Protein AF-A0A170VMV8-F1 (afdb_monomer)

Sequence (155 aa):
MATFFGEVILPTSRVFFDDYDDSDNEEEYQVERTLELKLLDEKSLKHEFDLLIIVEGIVCRGFVDLYLINANTSRLAEFRLLVDDKRDNLVEITPHKEEASVLYKLNDKTLLLRTSPAIDIFISNQLTLKVMPWIERCKNIMTFNSKSVCDYRSE

Mean predicted aligned error: 13.34 Å

Foldseek 3Di:
DDDDDDDPPDPPDPDPDPPPDDDPDPPVPPQPWAKDKDFPDPCLLVAFAAEEEEEEDDVRLVCCVVPQDDPPKDWGMWIDIDGPPPDPDDDPPPPPRFDIFTWIDSDRHYIYTYHTPVDDPVCVVVVCVVCVSRVVRYNYYHYHYDDDPVPDDDD

Radius of gyration: 21.95 Å; Cα contacts (8 Å, |Δi|>4): 194; chains: 1; bounding box: 52×58×62 Å

Solvent-accessible surface area (backbone atoms only — not comparable to full-atom values): 9890 Å² total; per-residue (Å²): 142,78,87,77,77,84,77,81,79,69,90,81,60,86,76,89,84,84,85,83,80,90,73,84,81,76,76,74,74,73,72,79,71,43,77,43,81,45,74,69,37,87,68,64,79,78,57,67,31,57,32,34,37,39,32,36,41,70,63,42,44,53,50,39,60,71,72,63,54,51,96,81,42,44,69,34,33,39,40,36,78,46,74,84,83,80,70,81,87,74,76,91,68,78,72,79,78,76,64,56,21,37,32,31,34,63,52,90,41,33,39,36,35,42,58,27,90,81,61,45,82,84,46,43,58,60,53,48,64,72,46,38,74,56,55,80,32,30,76,37,78,45,76,42,76,42,77,65,73,83,76,55,82,80,132

Structure (mmCIF, N/CA/C/O backbone):
data_AF-A0A170VMV8-F1
#
_entry.id   AF-A0A170VMV8-F1
#
loop_
_atom_site.group_PDB
_atom_site.id
_atom_site.type_symbol
_atom_site.label_atom_id
_atom_site.label_alt_id
_atom_site.label_comp_id
_atom_site.label_asym_id
_atom_site.label_entity_id
_atom_site.label_seq_id
_atom_site.pdbx_PDB_ins_code
_atom_site.Cartn_x
_atom_site.Cartn_y
_atom_site.Cartn_z
_atom_site.occupancy
_atom_site.B_iso_or_equiv
_atom_site.auth_seq_id
_atom_site.auth_comp_id
_atom_site.auth_asym_id
_atom_site.auth_atom_id
_atom_site.pdbx_PDB_model_num
ATOM 1 N N . MET A 1 1 ? 10.896 -41.857 -47.965 1.00 46.72 1 MET A N 1
ATOM 2 C CA . MET A 1 1 ? 10.001 -41.450 -46.864 1.00 46.72 1 MET A CA 1
ATOM 3 C C . MET A 1 1 ? 10.794 -41.531 -45.578 1.00 46.72 1 MET A C 1
ATOM 5 O O . MET A 1 1 ? 11.092 -42.627 -45.131 1.00 46.72 1 MET A O 1
ATOM 9 N N . ALA A 1 2 ? 11.200 -40.375 -45.062 1.00 40.41 2 ALA A N 1
ATOM 10 C CA . ALA A 1 2 ? 11.821 -40.220 -43.757 1.00 40.41 2 ALA A CA 1
ATOM 11 C C . ALA A 1 2 ? 11.048 -39.097 -43.059 1.00 40.41 2 ALA A C 1
ATOM 13 O O . ALA A 1 2 ? 11.001 -37.969 -43.543 1.00 40.41 2 ALA A O 1
ATOM 14 N N . THR A 1 3 ? 10.341 -39.463 -42.000 1.00 46.16 3 THR A N 1
ATOM 15 C CA . THR A 1 3 ? 9.628 -38.580 -41.079 1.00 46.16 3 THR A CA 1
ATOM 16 C C . THR A 1 3 ? 10.642 -37.737 -40.315 1.00 46.16 3 THR A C 1
ATOM 18 O O . THR A 1 3 ? 11.309 -38.250 -39.419 1.00 46.16 3 THR A O 1
ATOM 21 N N . PHE A 1 4 ? 10.764 -36.457 -40.665 1.00 45.69 4 PHE A N 1
ATOM 22 C CA . PHE A 1 4 ? 11.433 -35.485 -39.807 1.00 45.69 4 PHE A CA 1
ATOM 23 C C . PHE A 1 4 ? 10.482 -35.134 -38.664 1.00 45.69 4 PHE A C 1
ATOM 25 O O . PHE A 1 4 ? 9.448 -34.497 -38.863 1.00 45.69 4 PHE A O 1
ATOM 32 N N . PHE A 1 5 ? 10.819 -35.627 -37.474 1.00 53.56 5 PHE A N 1
ATOM 33 C CA . PHE A 1 5 ? 10.300 -35.113 -36.216 1.00 53.56 5 PHE A CA 1
ATOM 34 C C . PHE A 1 5 ? 10.599 -33.612 -36.160 1.00 53.56 5 PHE A C 1
ATOM 36 O O . PHE A 1 5 ? 11.739 -33.200 -36.358 1.00 53.56 5 PHE A O 1
ATOM 43 N N . GLY A 1 6 ? 9.563 -32.803 -35.940 1.00 51.38 6 GLY A N 1
ATOM 44 C CA . GLY A 1 6 ? 9.711 -31.372 -35.723 1.00 51.38 6 GLY A CA 1
ATOM 45 C C . GLY A 1 6 ? 10.436 -31.120 -34.407 1.00 51.38 6 GLY A C 1
ATOM 46 O O . GLY A 1 6 ? 9.840 -31.244 -33.339 1.00 51.38 6 GLY A O 1
ATOM 47 N N . GLU A 1 7 ? 11.711 -30.756 -34.487 1.00 49.78 7 GLU A N 1
ATOM 48 C CA . GLU A 1 7 ? 12.365 -30.024 -33.412 1.00 49.78 7 GLU A CA 1
ATOM 49 C C . GLU A 1 7 ? 11.742 -28.629 -33.347 1.00 49.78 7 GLU A C 1
ATOM 51 O O . GLU A 1 7 ? 11.786 -27.850 -34.301 1.00 49.78 7 GLU A O 1
ATOM 56 N N . VAL A 1 8 ? 11.129 -28.314 -32.209 1.00 53.84 8 VAL A N 1
ATOM 57 C CA . VAL A 1 8 ? 10.821 -26.933 -31.853 1.00 53.84 8 VAL A CA 1
ATOM 58 C C . VAL A 1 8 ? 12.145 -26.302 -31.444 1.00 53.84 8 VAL A C 1
ATOM 60 O O . VAL A 1 8 ? 12.631 -26.527 -30.337 1.00 53.84 8 VAL A O 1
ATOM 63 N N . ILE A 1 9 ? 12.743 -25.533 -32.350 1.00 50.25 9 ILE A N 1
ATOM 64 C CA . ILE A 1 9 ? 13.865 -24.656 -32.022 1.00 50.25 9 ILE A CA 1
ATOM 65 C C . ILE A 1 9 ? 13.297 -23.549 -31.128 1.00 50.25 9 ILE A C 1
ATOM 67 O O . ILE A 1 9 ? 12.687 -22.591 -31.601 1.00 50.25 9 ILE A O 1
ATOM 71 N N . LEU A 1 10 ? 13.446 -23.711 -29.813 1.00 50.78 10 LEU A N 1
ATOM 72 C CA . LEU A 1 10 ? 13.355 -22.598 -28.871 1.00 50.78 10 LEU A CA 1
ATOM 73 C C . LEU A 1 10 ? 14.388 -21.547 -29.308 1.00 50.78 10 LEU A C 1
ATOM 75 O O . LEU A 1 10 ? 15.496 -21.938 -29.683 1.00 50.78 10 LEU A O 1
ATOM 79 N N . PRO A 1 11 ? 14.088 -20.237 -29.269 1.00 45.91 11 PRO A N 1
ATOM 80 C CA . PRO A 1 11 ? 15.080 -19.220 -29.576 1.00 45.91 11 PRO A CA 1
ATOM 81 C C . PRO A 1 11 ? 16.123 -19.181 -28.450 1.00 45.91 11 PRO A C 1
ATOM 83 O O . PRO A 1 11 ? 16.061 -18.369 -27.534 1.00 45.91 11 PRO A O 1
ATOM 86 N N . THR A 1 12 ? 17.098 -20.083 -28.506 1.00 51.97 12 THR A N 1
ATOM 87 C CA . THR A 1 12 ? 18.380 -19.936 -27.827 1.00 51.97 12 THR A CA 1
ATOM 88 C C . THR A 1 12 ? 19.326 -19.235 -28.791 1.00 51.97 12 THR A C 1
ATOM 90 O O . THR A 1 12 ? 20.178 -19.870 -29.407 1.00 51.97 12 THR A O 1
ATOM 93 N N . SER A 1 13 ? 19.175 -17.919 -28.936 1.00 45.16 13 SER A N 1
ATOM 94 C CA . SER A 1 13 ? 20.265 -17.068 -29.413 1.00 45.16 13 SER A CA 1
ATOM 95 C C . SER A 1 13 ? 20.611 -16.057 -28.323 1.00 45.16 13 SER A C 1
ATOM 97 O O . SER A 1 13 ? 20.090 -14.948 -28.264 1.00 45.16 13 SER A O 1
ATOM 99 N N . ARG A 1 14 ? 21.523 -16.470 -27.436 1.00 54.19 14 ARG A N 1
ATOM 100 C CA . ARG A 1 14 ? 22.624 -15.572 -27.070 1.00 54.19 14 ARG A CA 1
ATOM 101 C C . ARG A 1 14 ? 23.339 -15.238 -28.386 1.00 54.19 14 ARG A C 1
ATOM 103 O O . ARG A 1 14 ? 23.477 -16.160 -29.187 1.00 54.19 14 ARG A O 1
ATOM 110 N N . VAL A 1 15 ? 23.775 -13.992 -28.571 1.00 51.34 15 VAL A N 1
ATOM 111 C CA . VAL A 1 15 ? 24.257 -13.340 -29.814 1.00 51.34 15 VAL A CA 1
ATOM 112 C C . VAL A 1 15 ? 23.176 -12.426 -30.416 1.00 51.34 15 VAL A C 1
ATOM 114 O O . VAL A 1 15 ? 22.072 -12.890 -30.671 1.00 51.34 15 VAL A O 1
ATOM 117 N N . PHE A 1 16 ? 23.533 -11.149 -30.627 1.00 47.41 16 PHE A N 1
ATOM 118 C CA . PHE A 1 16 ? 22.717 -9.923 -30.797 1.00 47.41 16 PHE A CA 1
ATOM 119 C C . PHE A 1 16 ? 22.289 -9.324 -29.437 1.00 47.41 16 PHE A C 1
ATOM 121 O O . PHE A 1 16 ? 21.143 -9.471 -29.031 1.00 47.41 16 PHE A O 1
ATOM 128 N N . PHE A 1 17 ? 23.162 -8.750 -28.602 1.00 49.78 17 PHE A N 1
ATOM 129 C CA . PHE A 1 17 ? 24.147 -7.692 -28.857 1.00 49.78 17 PHE A CA 1
ATOM 130 C C . PHE A 1 17 ? 25.371 -7.891 -27.941 1.00 49.78 17 PHE A C 1
ATOM 132 O O . PHE A 1 17 ? 25.241 -7.732 -26.734 1.00 49.78 17 PHE A O 1
ATOM 139 N N . ASP A 1 18 ? 26.524 -8.244 -28.511 1.00 44.56 18 ASP A N 1
ATOM 140 C CA . ASP A 1 18 ? 27.822 -8.357 -27.810 1.00 44.56 18 ASP A CA 1
ATOM 141 C C . ASP A 1 18 ? 28.904 -7.533 -28.554 1.00 44.56 18 ASP A C 1
ATOM 143 O O . ASP A 1 18 ? 30.082 -7.855 -28.506 1.00 44.56 18 ASP A O 1
ATOM 147 N N . ASP A 1 19 ? 28.496 -6.461 -29.252 1.00 45.50 19 ASP A N 1
ATOM 148 C CA . ASP A 1 19 ? 29.392 -5.547 -29.990 1.00 45.50 19 ASP A CA 1
ATOM 149 C C . ASP A 1 19 ? 29.245 -4.086 -29.508 1.00 45.50 19 ASP A C 1
ATOM 151 O O . ASP A 1 19 ? 29.153 -3.158 -30.308 1.00 45.50 19 ASP A O 1
ATOM 155 N N . TYR A 1 20 ? 29.201 -3.872 -28.191 1.00 42.22 20 TYR A N 1
ATOM 156 C CA . TYR A 1 20 ? 29.472 -2.559 -27.588 1.00 42.22 20 TYR A CA 1
ATOM 157 C C . TYR A 1 20 ? 30.367 -2.742 -26.360 1.00 42.22 20 TYR A C 1
ATOM 159 O O . TYR A 1 20 ? 29.964 -2.489 -25.230 1.00 42.22 20 TYR A O 1
ATOM 167 N N . ASP A 1 21 ? 31.580 -3.229 -26.609 1.00 53.06 21 ASP A N 1
ATOM 168 C CA . ASP A 1 21 ? 32.731 -2.925 -25.762 1.00 53.06 21 ASP A CA 1
ATOM 169 C C . ASP A 1 21 ? 33.561 -1.874 -26.521 1.00 53.06 21 ASP A C 1
ATOM 171 O O . ASP A 1 21 ? 33.725 -1.980 -27.739 1.00 53.06 21 ASP A O 1
ATOM 175 N N . ASP A 1 22 ? 34.026 -0.854 -25.801 1.00 46.53 22 ASP A N 1
ATOM 176 C CA . ASP A 1 22 ? 34.785 0.326 -26.253 1.00 46.53 22 ASP A CA 1
ATOM 177 C C . ASP A 1 22 ? 34.005 1.499 -26.891 1.00 46.53 22 ASP A C 1
ATOM 179 O O . ASP A 1 22 ? 34.249 1.928 -28.022 1.00 46.53 22 ASP A O 1
ATOM 183 N N . SER A 1 23 ? 33.167 2.156 -26.083 1.00 39.56 23 SER A N 1
ATOM 184 C CA . SER A 1 23 ? 33.135 3.626 -26.097 1.00 39.56 23 SER A CA 1
ATOM 185 C C . SER A 1 23 ? 33.046 4.182 -24.678 1.00 39.56 23 SER A C 1
ATOM 187 O O . SER A 1 23 ? 32.062 3.981 -23.971 1.00 39.56 23 SER A O 1
ATOM 189 N N . ASP A 1 24 ? 34.120 4.864 -24.291 1.00 38.84 24 ASP A N 1
ATOM 190 C CA . ASP A 1 24 ? 34.333 5.587 -23.044 1.00 38.84 24 ASP A CA 1
ATOM 191 C C . ASP A 1 24 ? 33.112 6.383 -22.546 1.00 38.84 24 ASP A C 1
ATOM 193 O O . ASP A 1 24 ? 32.510 7.157 -23.288 1.00 38.84 24 ASP A O 1
ATOM 197 N N . ASN A 1 25 ? 32.859 6.287 -21.236 1.00 44.28 25 ASN A N 1
ATOM 198 C CA . ASN A 1 25 ? 32.040 7.210 -20.443 1.00 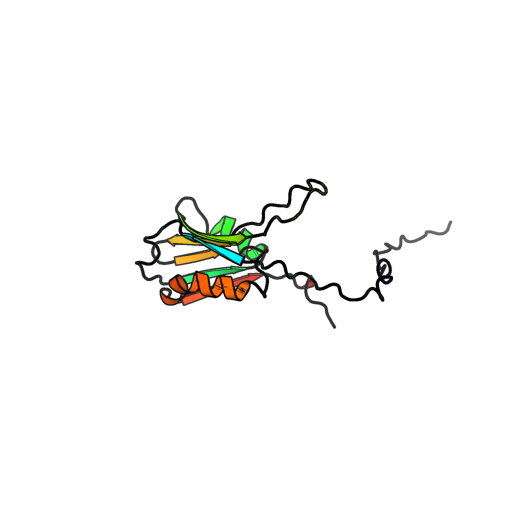44.28 25 ASN A CA 1
ATOM 199 C C . ASN A 1 25 ? 30.612 7.459 -20.951 1.00 44.28 25 ASN A C 1
ATOM 201 O O . ASN A 1 25 ? 30.225 8.600 -21.209 1.00 44.28 25 ASN A O 1
ATOM 205 N N . GLU A 1 26 ? 29.766 6.432 -20.941 1.00 40.00 26 GLU A N 1
ATOM 206 C CA . GLU A 1 26 ? 28.363 6.696 -20.628 1.00 40.00 26 GLU A CA 1
ATOM 207 C C . GLU A 1 26 ? 28.265 6.907 -19.114 1.00 40.00 26 GLU A C 1
ATOM 209 O O . GLU A 1 26 ? 28.095 5.974 -18.330 1.00 40.00 26 GLU A O 1
ATOM 214 N N . GLU A 1 27 ? 28.418 8.166 -18.688 1.00 42.31 27 GLU A N 1
ATOM 215 C CA . GLU A 1 27 ? 27.714 8.641 -17.502 1.00 42.31 27 GLU A CA 1
ATOM 216 C C . GLU A 1 27 ? 26.243 8.296 -17.734 1.00 42.31 27 GLU A C 1
ATOM 218 O O . GLU A 1 27 ? 25.517 9.013 -18.424 1.00 42.31 27 GLU A O 1
ATOM 223 N N . GLU A 1 28 ? 25.829 7.132 -17.239 1.00 41.78 28 GLU A N 1
ATOM 224 C CA . GLU A 1 28 ? 24.440 6.728 -17.178 1.00 41.78 28 GLU A CA 1
ATOM 225 C C . GLU A 1 28 ? 23.772 7.814 -16.333 1.00 41.78 28 GLU A C 1
ATOM 227 O O . GLU A 1 28 ? 23.873 7.818 -15.104 1.00 41.78 28 GLU A O 1
ATOM 232 N N . TYR A 1 29 ? 23.212 8.829 -16.998 1.00 40.28 29 TYR A N 1
ATOM 233 C CA . TYR A 1 29 ? 22.456 9.887 -16.357 1.00 40.28 29 TYR A CA 1
ATOM 234 C C . TYR A 1 29 ? 21.329 9.175 -15.619 1.00 40.28 29 TYR A C 1
ATOM 236 O O . TYR A 1 29 ? 20.302 8.841 -16.214 1.00 40.28 29 TYR A O 1
ATOM 244 N N . GLN A 1 30 ? 21.536 8.885 -14.332 1.00 50.59 30 GLN A N 1
ATOM 245 C CA . GLN A 1 30 ? 20.489 8.414 -13.451 1.00 50.59 30 GLN A CA 1
ATOM 246 C C . GLN A 1 30 ? 19.466 9.535 -13.433 1.00 50.59 30 GLN A C 1
ATOM 248 O O . GLN A 1 30 ? 19.617 10.523 -12.718 1.00 50.59 30 GLN A O 1
ATOM 253 N N . VAL A 1 31 ? 18.459 9.420 -14.300 1.00 57.38 31 VAL A N 1
ATOM 254 C CA . VAL A 1 31 ? 17.301 10.301 -14.295 1.00 57.38 31 VAL A CA 1
ATOM 255 C C . VAL A 1 31 ? 16.789 10.246 -12.867 1.00 57.38 31 VAL A C 1
ATOM 257 O O . VAL A 1 31 ? 16.416 9.173 -12.392 1.00 57.38 31 VAL A O 1
ATOM 260 N N . GLU A 1 32 ? 16.870 11.370 -12.159 1.00 64.69 32 GLU A N 1
ATOM 261 C CA . GLU A 1 32 ? 16.574 11.440 -10.735 1.00 64.69 32 GLU A CA 1
ATOM 262 C C . GLU A 1 32 ? 15.072 11.195 -10.539 1.00 64.69 32 GLU A C 1
ATOM 264 O O . GLU A 1 32 ? 14.241 12.103 -10.589 1.00 64.69 32 GLU A O 1
ATOM 269 N N . ARG A 1 33 ? 14.696 9.920 -10.392 1.00 76.38 33 ARG A N 1
ATOM 270 C CA . ARG A 1 33 ? 13.305 9.508 -10.208 1.00 76.38 33 ARG A CA 1
ATOM 271 C C . ARG A 1 33 ? 12.874 9.920 -8.811 1.00 76.38 33 ARG A C 1
ATOM 273 O O . ARG A 1 33 ? 13.251 9.307 -7.809 1.00 76.38 33 ARG A O 1
ATOM 280 N N . THR A 1 34 ? 12.071 10.973 -8.755 1.00 84.94 34 THR A N 1
ATOM 281 C CA . THR A 1 34 ? 11.541 11.496 -7.499 1.00 84.94 34 THR A CA 1
ATOM 282 C C . THR A 1 34 ? 10.106 11.036 -7.323 1.00 84.94 34 THR A C 1
ATOM 284 O O . THR A 1 34 ? 9.263 11.214 -8.202 1.00 84.94 34 THR A O 1
ATOM 287 N N . LEU A 1 35 ? 9.804 10.455 -6.166 1.00 89.88 35 LEU A N 1
ATOM 288 C CA . LEU A 1 35 ? 8.439 10.109 -5.807 1.00 89.88 35 LEU A CA 1
ATOM 289 C C . LEU A 1 35 ? 7.730 11.355 -5.252 1.00 89.88 35 LEU A C 1
ATOM 291 O O . LEU A 1 35 ? 8.203 11.995 -4.315 1.00 89.88 35 LEU A O 1
ATOM 295 N N . GLU A 1 36 ? 6.566 11.701 -5.779 1.00 91.81 36 GLU A N 1
ATOM 296 C CA . GLU A 1 36 ? 5.686 12.747 -5.263 1.00 91.81 36 GLU A CA 1
ATOM 297 C C . GLU A 1 36 ? 4.576 12.118 -4.415 1.00 91.81 36 GLU A C 1
ATOM 299 O O . GLU A 1 36 ? 4.036 11.070 -4.764 1.00 91.81 36 GLU A O 1
ATOM 304 N N . LEU A 1 37 ? 4.235 12.753 -3.289 1.00 92.81 37 LEU A N 1
ATOM 305 C CA . LEU A 1 37 ? 3.082 12.372 -2.472 1.00 92.81 37 LEU A CA 1
ATOM 306 C C . LEU A 1 37 ? 1.958 13.378 -2.713 1.00 92.81 37 LEU A C 1
ATOM 308 O O . LEU A 1 37 ? 2.116 14.560 -2.419 1.00 92.81 37 LEU A O 1
ATOM 312 N N . LYS A 1 38 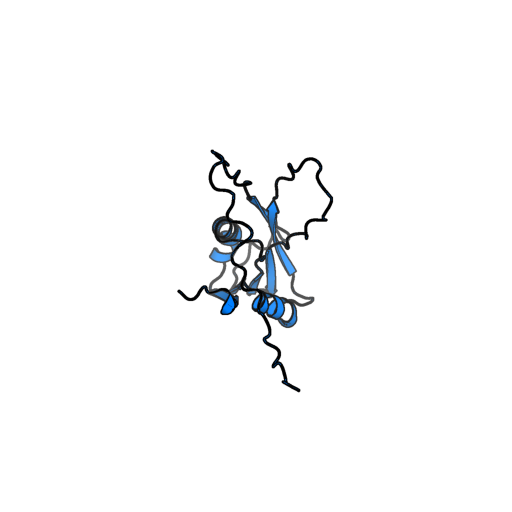? 0.801 12.888 -3.151 1.00 93.38 38 LYS A N 1
ATOM 313 C CA . LYS A 1 38 ? -0.441 13.652 -3.219 1.00 93.38 38 LYS A CA 1
ATOM 314 C C . LYS A 1 38 ? -1.413 13.149 -2.159 1.00 93.38 38 LYS A C 1
ATOM 316 O O . LYS A 1 38 ? -1.941 12.044 -2.272 1.00 93.38 38 LYS A O 1
ATOM 321 N N . LEU A 1 39 ? -1.684 13.974 -1.151 1.00 92.44 39 LEU A N 1
ATOM 322 C CA . LEU A 1 39 ? -2.746 13.711 -0.181 1.00 92.44 39 LEU A CA 1
ATOM 323 C C . LEU A 1 39 ? -4.106 14.006 -0.821 1.00 92.44 39 LEU A C 1
ATOM 325 O O . LEU A 1 39 ? -4.316 15.072 -1.394 1.00 92.44 39 LEU A O 1
ATOM 329 N N . LEU A 1 40 ? -5.018 13.040 -0.743 1.00 90.25 40 LEU A N 1
ATOM 330 C CA . LEU A 1 40 ? -6.404 13.175 -1.199 1.00 90.25 40 LEU A CA 1
ATOM 331 C C . LEU A 1 40 ? -7.361 13.422 -0.027 1.00 90.25 40 LEU A C 1
ATOM 333 O O . LEU A 1 40 ? -8.390 14.067 -0.206 1.00 90.25 40 LEU A O 1
ATOM 337 N N . ASP A 1 41 ? -7.000 12.947 1.168 1.00 87.94 41 ASP A N 1
ATOM 338 C CA . ASP A 1 41 ? -7.702 13.236 2.416 1.00 87.94 41 ASP A CA 1
ATOM 339 C C . ASP A 1 41 ? -6.716 13.706 3.494 1.00 87.94 41 ASP A C 1
ATOM 341 O O . ASP A 1 41 ? -5.959 12.921 4.068 1.00 87.94 41 ASP A O 1
ATOM 345 N N . GLU A 1 42 ? -6.752 14.999 3.808 1.00 78.38 42 GLU A N 1
ATOM 346 C CA . GLU A 1 42 ? -5.913 15.618 4.842 1.00 78.38 42 GLU A CA 1
ATOM 347 C C . GLU A 1 42 ? -6.270 15.156 6.266 1.00 78.38 42 GLU A C 1
ATOM 349 O O . GLU A 1 42 ? -5.455 15.261 7.185 1.00 78.38 42 GLU A O 1
ATOM 354 N N . LYS A 1 43 ? -7.480 14.622 6.487 1.00 80.69 43 LYS A N 1
ATOM 355 C CA . LYS A 1 43 ? -7.895 14.096 7.799 1.00 80.69 43 LYS A CA 1
ATOM 356 C C . LYS A 1 43 ? -7.396 12.674 8.040 1.00 80.69 43 LYS A C 1
ATOM 358 O O . LYS A 1 43 ? -7.467 12.205 9.177 1.00 80.69 43 LYS A O 1
ATOM 363 N N . SER A 1 44 ? -6.844 12.017 7.020 1.00 76.00 44 SER A N 1
ATOM 364 C CA . SER A 1 44 ? -6.343 10.641 7.099 1.00 76.00 44 SER A CA 1
ATOM 365 C C . SER A 1 44 ? -5.294 10.424 8.195 1.00 76.00 44 SER A C 1
ATOM 367 O O . SER A 1 44 ? -5.224 9.341 8.768 1.00 76.00 44 SER A O 1
ATOM 369 N N . LEU A 1 45 ? -4.529 11.461 8.547 1.00 79.56 45 LEU A N 1
ATOM 370 C CA . LEU A 1 45 ? -3.473 11.410 9.562 1.00 79.56 45 LEU A CA 1
ATOM 371 C C . LEU A 1 45 ? -3.967 11.647 10.999 1.00 79.56 45 LEU A C 1
ATOM 373 O O . LEU A 1 45 ? -3.158 11.693 11.920 1.00 79.56 45 LEU A O 1
ATOM 377 N N . LYS A 1 46 ? -5.271 11.836 11.228 1.00 81.25 46 LYS A N 1
ATOM 378 C CA . LYS A 1 46 ? -5.806 12.127 12.574 1.00 81.25 46 LYS A CA 1
ATOM 379 C C . LYS A 1 46 ? -6.191 10.881 13.368 1.00 81.25 46 LYS A C 1
ATOM 381 O O . LYS A 1 46 ? -6.405 10.983 14.572 1.00 81.25 46 LYS A O 1
ATOM 386 N N . HIS A 1 47 ? -6.289 9.732 12.709 1.00 83.75 47 HIS A N 1
ATOM 387 C CA . HIS A 1 47 ? -6.821 8.502 13.285 1.00 83.75 47 HIS A CA 1
ATOM 388 C C . HIS A 1 47 ? -5.730 7.439 13.446 1.00 83.75 47 HIS A C 1
ATOM 390 O O . HIS A 1 47 ? -4.754 7.419 12.697 1.00 83.75 47 HIS A O 1
ATOM 396 N N . GLU A 1 48 ? -5.900 6.571 14.441 1.00 92.75 48 GLU A N 1
ATOM 397 C CA . GLU A 1 48 ? -5.132 5.332 14.570 1.00 92.75 48 GLU A CA 1
ATOM 398 C C . GLU A 1 48 ? -5.837 4.205 13.816 1.00 92.75 48 GLU A C 1
ATOM 400 O O . GLU A 1 48 ? -7.068 4.157 13.759 1.00 92.75 48 GLU A O 1
ATOM 405 N N . PHE A 1 49 ? -5.050 3.284 13.270 1.00 94.62 49 PHE A N 1
ATOM 406 C CA . PHE A 1 49 ? -5.533 2.138 12.513 1.00 94.62 49 PHE A CA 1
ATOM 407 C C . PHE A 1 49 ? -5.032 0.838 13.154 1.00 94.62 49 PHE A C 1
ATOM 409 O O . PHE A 1 49 ? -3.960 0.771 13.757 1.00 94.62 49 PHE A O 1
ATOM 416 N N . ASP A 1 50 ? -5.813 -0.232 13.032 1.00 96.62 50 ASP A N 1
ATOM 417 C CA . ASP A 1 50 ? -5.438 -1.533 13.586 1.00 96.62 50 ASP A CA 1
ATOM 418 C C . ASP A 1 50 ? -4.513 -2.306 12.623 1.00 96.62 50 ASP A C 1
ATOM 420 O O . ASP A 1 50 ? -3.684 -3.097 13.080 1.00 96.62 50 ASP A O 1
ATOM 424 N N . LEU A 1 51 ? -4.636 -2.080 11.306 1.00 96.88 51 LEU A N 1
ATOM 425 C CA . LEU A 1 51 ? -3.922 -2.836 10.272 1.00 96.88 51 LEU A CA 1
ATOM 426 C C . LEU A 1 51 ? -3.595 -1.991 9.029 1.00 96.88 51 LEU A C 1
ATOM 428 O O . LEU A 1 51 ? -4.486 -1.363 8.457 1.00 96.88 51 LEU A O 1
ATOM 432 N N . LEU A 1 52 ? -2.350 -2.079 8.557 1.00 97.50 52 LEU A N 1
ATOM 433 C CA . LEU A 1 52 ? -1.922 -1.673 7.216 1.00 97.50 52 LEU A CA 1
ATOM 434 C C . LEU A 1 52 ? -1.581 -2.909 6.379 1.00 97.50 52 LEU A C 1
ATOM 436 O O . LEU A 1 52 ? -0.723 -3.700 6.761 1.00 97.50 52 LEU A O 1
ATOM 440 N N . ILE A 1 53 ? -2.224 -3.051 5.224 1.00 97.62 53 ILE A N 1
ATOM 441 C CA . ILE A 1 53 ? -1.918 -4.086 4.234 1.00 97.62 53 ILE A CA 1
ATOM 442 C C . ILE A 1 53 ? -1.072 -3.453 3.130 1.00 97.62 53 ILE A C 1
ATOM 444 O O . ILE A 1 53 ? -1.517 -2.501 2.500 1.00 97.62 53 ILE A O 1
ATOM 448 N N . ILE A 1 54 ? 0.122 -3.970 2.870 1.00 96.81 54 ILE A N 1
ATOM 449 C CA . ILE A 1 54 ? 0.983 -3.546 1.761 1.00 96.81 54 ILE A CA 1
ATOM 450 C C . ILE A 1 54 ? 0.945 -4.636 0.697 1.00 96.81 54 ILE A C 1
ATOM 452 O O . ILE A 1 54 ? 1.162 -5.803 1.006 1.00 96.81 54 ILE A O 1
ATOM 456 N N . VAL A 1 55 ? 0.652 -4.267 -0.545 1.00 95.81 55 VAL A N 1
ATOM 457 C CA . VAL A 1 55 ? 0.436 -5.218 -1.638 1.00 95.81 55 VAL A CA 1
ATOM 458 C C . VAL A 1 55 ? 1.423 -4.968 -2.754 1.00 95.81 55 VAL A C 1
ATOM 460 O O . VAL A 1 55 ? 1.396 -3.897 -3.355 1.00 95.81 55 VAL A O 1
ATOM 463 N N . GLU A 1 56 ? 2.211 -5.992 -3.059 1.00 91.69 56 GLU A N 1
ATOM 464 C CA . GLU A 1 56 ? 3.215 -6.046 -4.112 1.00 91.69 56 GLU A CA 1
ATOM 465 C C . GLU A 1 56 ? 2.988 -7.280 -5.009 1.00 91.69 56 GLU A C 1
ATOM 467 O O . GLU A 1 56 ? 2.484 -8.327 -4.588 1.00 91.69 56 GLU A O 1
ATOM 472 N N . GLY A 1 57 ? 3.330 -7.146 -6.290 1.00 89.31 57 GLY A N 1
ATOM 473 C CA . GLY A 1 57 ? 3.204 -8.228 -7.260 1.00 89.31 57 GLY A CA 1
ATOM 474 C C . GLY A 1 57 ? 1.874 -8.249 -8.012 1.00 89.31 57 GLY A C 1
ATOM 475 O O . GLY A 1 57 ? 0.848 -7.728 -7.573 1.00 89.31 57 GLY A O 1
ATOM 476 N N . ILE A 1 58 ? 1.895 -8.805 -9.22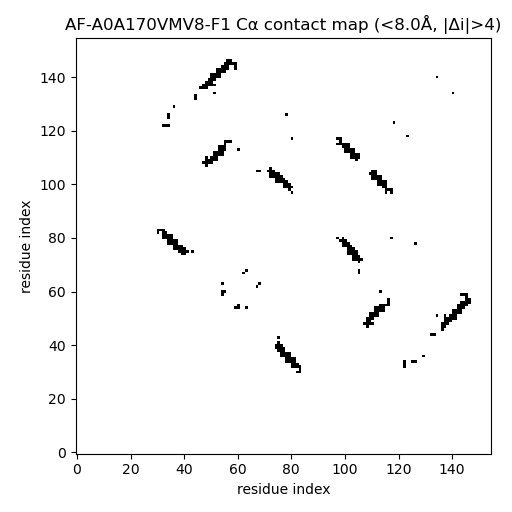3 1.00 89.12 58 ILE A N 1
ATOM 477 C CA . ILE A 1 58 ? 0.768 -8.738 -10.171 1.00 89.12 58 ILE A CA 1
ATOM 478 C C . ILE A 1 58 ? -0.459 -9.488 -9.636 1.00 89.12 58 ILE A C 1
ATOM 480 O O . ILE A 1 58 ? -1.573 -8.969 -9.692 1.00 89.12 58 ILE A O 1
ATOM 484 N N . VAL A 1 59 ? -0.257 -10.687 -9.084 1.00 91.38 59 VAL A N 1
ATOM 485 C CA . VAL A 1 59 ? -1.356 -11.544 -8.617 1.00 91.38 59 VAL A CA 1
ATOM 486 C C . VAL A 1 59 ? -2.024 -10.938 -7.387 1.00 91.38 59 VAL A C 1
ATOM 488 O O . VAL A 1 59 ? -3.248 -10.827 -7.346 1.00 91.38 59 VAL A O 1
ATOM 491 N N . CYS A 1 60 ? -1.235 -10.489 -6.407 1.00 93.62 60 CYS A N 1
ATOM 492 C CA . CYS A 1 60 ? -1.774 -9.867 -5.200 1.00 93.62 60 CYS A CA 1
ATOM 493 C C . CYS A 1 60 ? -2.527 -8.567 -5.515 1.00 93.62 60 CYS A C 1
ATOM 495 O O . CYS A 1 60 ? -3.601 -8.348 -4.956 1.00 93.62 60 CYS A O 1
ATOM 497 N N . ARG A 1 61 ? -2.030 -7.742 -6.449 1.00 92.31 61 ARG A N 1
ATOM 498 C CA . ARG A 1 61 ? -2.751 -6.544 -6.912 1.00 92.31 61 ARG A CA 1
ATOM 499 C C . ARG A 1 61 ? -4.094 -6.896 -7.542 1.00 92.31 61 ARG A C 1
ATOM 501 O O . ARG A 1 61 ? -5.103 -6.329 -7.139 1.00 92.31 61 ARG A O 1
ATOM 508 N N . GLY A 1 62 ? -4.121 -7.872 -8.452 1.00 92.56 62 GLY A N 1
ATOM 509 C CA . GLY A 1 62 ? -5.365 -8.336 -9.069 1.00 92.56 62 GLY A CA 1
ATOM 510 C C . GLY A 1 62 ? -6.372 -8.868 -8.046 1.00 92.56 62 GLY A C 1
ATOM 511 O O . GLY A 1 62 ? -7.550 -8.526 -8.101 1.00 92.56 62 GLY A O 1
ATOM 512 N N . PHE A 1 63 ? -5.912 -9.647 -7.063 1.00 94.50 63 PHE A N 1
ATOM 513 C CA . PHE A 1 63 ? -6.763 -10.122 -5.970 1.00 94.50 63 PHE A CA 1
ATOM 514 C C . PHE A 1 63 ? -7.365 -8.957 -5.172 1.00 94.50 63 PHE A C 1
ATOM 516 O O . PHE A 1 63 ? -8.567 -8.911 -4.921 1.00 94.50 63 PHE A O 1
ATOM 523 N N . VAL A 1 64 ? -6.540 -7.991 -4.787 1.00 94.81 64 VAL A N 1
ATOM 524 C CA . VAL A 1 64 ? -6.979 -6.836 -4.003 1.00 94.81 64 VAL A CA 1
ATOM 525 C C . VAL A 1 64 ? -7.973 -5.969 -4.770 1.00 94.81 64 VAL A C 1
ATOM 527 O O . VAL A 1 64 ? -8.996 -5.583 -4.203 1.00 94.81 64 VAL A O 1
ATOM 530 N N . ASP A 1 65 ? -7.711 -5.714 -6.050 1.00 92.94 65 ASP A N 1
ATOM 531 C CA . ASP A 1 65 ? -8.599 -4.935 -6.914 1.00 92.94 65 ASP A CA 1
ATOM 532 C C . ASP A 1 65 ? -9.972 -5.605 -7.083 1.00 92.94 65 ASP A C 1
ATOM 534 O O . ASP A 1 65 ? -10.984 -4.912 -7.158 1.00 92.94 65 ASP A O 1
ATOM 538 N N . LEU A 1 66 ? -10.021 -6.942 -7.119 1.00 94.50 66 LEU A N 1
ATOM 539 C CA . LEU A 1 66 ? -11.262 -7.700 -7.301 1.00 94.50 66 LEU A CA 1
ATOM 540 C C . LEU A 1 66 ? -12.049 -7.926 -6.004 1.00 94.50 66 LEU A C 1
ATOM 542 O O . LEU A 1 66 ? -13.278 -7.976 -6.046 1.00 94.50 66 LEU A O 1
ATOM 546 N N . TYR A 1 67 ? -11.366 -8.112 -4.870 1.00 94.00 67 TYR A N 1
ATOM 547 C CA . TYR A 1 67 ? -11.997 -8.623 -3.645 1.00 94.00 67 TYR A CA 1
ATOM 548 C C . TYR A 1 67 ? -11.940 -7.676 -2.446 1.00 94.00 67 TYR A C 1
ATOM 550 O O . TYR A 1 67 ? -12.783 -7.793 -1.556 1.00 94.00 67 TYR A O 1
ATOM 558 N N . LEU A 1 68 ? -10.968 -6.762 -2.381 1.00 93.50 68 LEU A N 1
ATOM 559 C CA . LEU A 1 68 ? -10.809 -5.860 -1.233 1.00 93.50 68 LEU A CA 1
ATOM 560 C C . LEU A 1 68 ? -11.273 -4.440 -1.544 1.00 93.50 68 LEU A C 1
ATOM 562 O O . LEU A 1 68 ? -11.911 -3.812 -0.700 1.00 93.50 68 LEU A O 1
ATOM 566 N N . ILE A 1 69 ? -10.977 -3.940 -2.744 1.00 93.69 69 ILE A N 1
ATOM 567 C CA . ILE A 1 69 ? -11.414 -2.615 -3.181 1.00 93.69 69 ILE A CA 1
ATOM 568 C C . ILE A 1 69 ? -12.865 -2.705 -3.652 1.00 93.69 69 ILE A C 1
ATOM 570 O O . ILE A 1 69 ? -13.212 -3.461 -4.553 1.00 93.69 69 ILE A O 1
ATOM 574 N N . ASN A 1 70 ? -13.730 -1.907 -3.036 1.00 91.19 70 ASN A N 1
ATOM 575 C CA . ASN A 1 70 ? -15.152 -1.834 -3.358 1.00 91.19 70 ASN A CA 1
ATOM 576 C C . ASN A 1 70 ? -15.634 -0.374 -3.392 1.00 91.19 70 ASN A C 1
ATOM 578 O O . ASN A 1 70 ? -14.866 0.556 -3.150 1.00 91.19 70 ASN A O 1
ATOM 582 N N . ALA A 1 71 ? -16.925 -0.160 -3.658 1.00 87.19 71 ALA A N 1
ATOM 583 C CA . ALA A 1 71 ? -17.514 1.179 -3.757 1.00 87.19 71 ALA A CA 1
ATOM 584 C C . ALA A 1 71 ? -17.406 2.026 -2.470 1.00 87.19 71 ALA A C 1
ATOM 586 O O . ALA A 1 71 ? -17.459 3.250 -2.544 1.00 87.19 71 ALA A O 1
ATOM 587 N N . ASN A 1 72 ? -17.233 1.394 -1.304 1.00 88.00 72 ASN A N 1
ATOM 588 C CA . ASN A 1 72 ? -17.097 2.078 -0.013 1.00 88.00 72 ASN A CA 1
ATOM 589 C C . ASN A 1 72 ? -15.637 2.395 0.338 1.00 88.00 72 ASN A C 1
ATOM 591 O O . ASN A 1 72 ? -15.366 3.018 1.363 1.00 88.00 72 ASN A O 1
ATOM 595 N N . THR A 1 73 ? -14.693 1.953 -0.490 1.00 92.25 73 THR A N 1
ATOM 596 C CA . THR A 1 73 ? -13.269 2.182 -0.274 1.00 92.25 73 THR A CA 1
ATOM 597 C C . THR A 1 73 ? -12.911 3.599 -0.711 1.00 92.25 73 THR A C 1
ATOM 599 O O . THR A 1 73 ? -13.143 3.974 -1.861 1.00 92.25 73 THR A O 1
ATOM 602 N N . SER A 1 74 ? -12.310 4.392 0.178 1.00 93.44 74 SER A N 1
ATOM 603 C CA . SER A 1 74 ? -11.844 5.741 -0.165 1.00 93.44 74 SER A CA 1
ATOM 604 C C . SER A 1 74 ? -10.338 5.770 -0.417 1.00 93.44 74 SER A C 1
ATOM 606 O O . SER A 1 74 ? -9.574 5.001 0.165 1.00 93.44 74 SER A O 1
ATOM 608 N N . ARG A 1 75 ? -9.890 6.659 -1.309 1.00 94.31 75 ARG A N 1
ATOM 609 C CA . ARG A 1 75 ? -8.463 6.910 -1.557 1.00 94.31 75 ARG A CA 1
ATOM 610 C C . ARG A 1 75 ? -7.977 8.012 -0.625 1.00 94.31 75 ARG A C 1
ATOM 612 O O . ARG A 1 75 ? -8.570 9.085 -0.597 1.00 94.31 75 ARG A O 1
ATOM 619 N N . LEU A 1 76 ? -6.901 7.754 0.109 1.00 93.94 76 LEU A N 1
ATOM 620 C CA . LEU A 1 76 ? -6.318 8.695 1.067 1.00 93.94 76 LEU A CA 1
ATOM 621 C C . LEU A 1 76 ? -5.121 9.442 0.487 1.00 93.94 76 LEU A C 1
ATOM 623 O O . LEU A 1 76 ? -4.955 10.635 0.738 1.00 93.94 76 LEU A O 1
ATOM 627 N N . ALA A 1 77 ? -4.289 8.744 -0.283 1.00 95.19 77 ALA A N 1
ATOM 628 C CA . ALA A 1 77 ? -3.081 9.302 -0.868 1.00 95.19 77 ALA A CA 1
ATOM 629 C C . ALA A 1 77 ? -2.693 8.573 -2.157 1.00 95.19 77 ALA A C 1
ATOM 631 O O . ALA A 1 77 ? -2.985 7.389 -2.329 1.00 95.19 77 ALA A O 1
ATOM 632 N N . GLU A 1 78 ? -2.000 9.282 -3.040 1.00 95.12 78 GLU A N 1
ATOM 633 C CA . GLU A 1 78 ? -1.375 8.734 -4.241 1.00 95.12 78 GLU A CA 1
ATOM 634 C C . GLU A 1 78 ? 0.116 9.076 -4.242 1.00 95.12 78 GLU A C 1
ATOM 636 O O . GLU A 1 78 ? 0.503 10.199 -3.922 1.00 95.12 78 GLU A O 1
ATOM 641 N N . PHE A 1 79 ? 0.946 8.110 -4.628 1.00 94.12 79 PHE A N 1
ATOM 642 C CA . PHE A 1 79 ? 2.389 8.261 -4.767 1.00 94.12 79 PHE A CA 1
ATOM 643 C C . PHE A 1 79 ? 2.740 8.082 -6.238 1.00 94.12 79 PHE A C 1
ATOM 645 O O . PHE A 1 79 ? 2.496 7.016 -6.814 1.00 94.12 79 PHE A O 1
ATOM 652 N N . ARG A 1 80 ? 3.258 9.141 -6.855 1.00 91.94 80 ARG A N 1
ATOM 653 C CA . ARG A 1 80 ? 3.501 9.210 -8.299 1.00 91.94 80 ARG A CA 1
ATOM 654 C C . ARG A 1 80 ? 4.976 9.411 -8.565 1.00 91.94 80 ARG A C 1
ATOM 656 O O . ARG A 1 80 ? 5.613 10.200 -7.879 1.00 91.94 80 ARG A O 1
ATOM 663 N N . LEU A 1 81 ? 5.504 8.707 -9.551 1.00 88.69 81 LEU A N 1
ATOM 664 C CA . LEU A 1 81 ? 6.852 8.954 -10.034 1.00 88.69 81 LEU A CA 1
ATOM 665 C C . LEU A 1 81 ? 6.829 10.190 -10.927 1.00 88.69 81 LEU A C 1
ATOM 667 O O . LEU A 1 81 ? 6.030 10.270 -11.861 1.00 88.69 81 LEU A O 1
ATOM 671 N N . LEU A 1 82 ? 7.672 11.165 -10.603 1.00 84.00 82 LEU A N 1
ATOM 672 C CA . LEU A 1 82 ? 7.965 12.277 -11.490 1.00 84.00 82 LEU A CA 1
ATOM 673 C C . LEU A 1 82 ? 9.052 11.806 -12.451 1.00 84.00 82 LEU A C 1
ATOM 675 O O . LEU A 1 82 ? 10.159 11.465 -12.030 1.00 84.00 82 LEU A O 1
ATOM 679 N N . VAL A 1 83 ? 8.710 11.764 -13.732 1.00 74.50 83 VAL A N 1
ATOM 680 C CA . VAL A 1 83 ? 9.674 11.571 -14.810 1.00 74.50 83 VAL A CA 1
ATOM 681 C C . VAL A 1 83 ? 9.955 12.957 -15.371 1.00 74.50 83 VAL A C 1
ATOM 683 O O . VAL A 1 83 ? 9.031 13.647 -15.799 1.00 74.50 83 VAL A O 1
ATOM 686 N N . ASP A 1 84 ? 11.209 13.400 -15.290 1.00 63.22 84 ASP A N 1
ATOM 687 C CA . ASP A 1 84 ? 11.626 14.676 -15.869 1.00 63.22 84 ASP A CA 1
ATOM 688 C C . ASP A 1 84 ? 11.612 14.508 -17.401 1.00 63.22 84 ASP A C 1
ATOM 690 O O . ASP A 1 84 ? 12.491 13.863 -17.976 1.00 63.22 84 ASP A O 1
ATOM 694 N N . ASP A 1 85 ? 10.568 15.020 -18.061 1.00 53.53 85 ASP A N 1
ATOM 695 C CA . ASP A 1 85 ? 10.320 14.910 -19.510 1.00 53.53 85 ASP A CA 1
ATOM 696 C C . ASP A 1 85 ? 11.274 15.808 -20.326 1.00 53.53 85 ASP A C 1
ATOM 698 O O . ASP A 1 85 ? 10.870 16.609 -21.166 1.00 53.53 85 ASP A O 1
ATOM 702 N N . LYS A 1 86 ? 12.586 15.679 -20.116 1.00 53.75 86 LYS A N 1
ATOM 703 C CA . LYS A 1 86 ? 13.608 16.298 -20.977 1.00 53.75 86 LYS A CA 1
ATOM 704 C C . LYS A 1 86 ? 13.956 15.409 -22.170 1.00 53.75 86 LYS A C 1
ATOM 706 O O . LYS A 1 86 ? 15.122 15.261 -22.524 1.00 53.75 86 LYS A O 1
ATOM 711 N N . ARG A 1 87 ? 12.957 14.778 -22.791 1.00 55.09 87 ARG A N 1
ATOM 712 C CA . ARG A 1 87 ? 13.140 14.088 -24.074 1.00 55.09 87 ARG A CA 1
ATOM 713 C C . ARG A 1 87 ? 12.620 14.983 -25.186 1.00 55.09 87 ARG A C 1
ATOM 715 O O . ARG A 1 87 ? 11.456 14.919 -25.566 1.00 55.09 87 ARG A O 1
ATOM 722 N N . ASP A 1 88 ? 13.518 15.827 -25.687 1.00 48.62 88 ASP A N 1
ATOM 723 C CA . ASP A 1 88 ? 13.337 16.527 -26.952 1.00 48.62 88 ASP A CA 1
ATOM 724 C C . ASP A 1 88 ? 13.074 15.501 -28.070 1.00 48.62 88 ASP A C 1
ATOM 726 O O . ASP A 1 88 ? 13.926 14.685 -28.412 1.00 48.62 88 ASP A O 1
ATOM 730 N N . ASN A 1 89 ? 11.869 15.566 -28.636 1.00 49.53 89 ASN A N 1
ATOM 731 C CA . ASN A 1 89 ? 11.550 15.236 -30.025 1.00 49.53 89 ASN A CA 1
ATOM 732 C C . ASN A 1 89 ? 12.133 13.940 -30.617 1.00 49.53 89 ASN A C 1
ATOM 734 O O . ASN A 1 89 ? 12.855 14.019 -31.603 1.00 49.53 89 ASN A O 1
ATOM 738 N N . LEU A 1 90 ? 11.739 12.750 -30.154 1.00 51.53 90 LEU A N 1
ATOM 739 C CA . LEU A 1 90 ? 11.878 11.524 -30.958 1.00 51.53 90 LEU A CA 1
ATOM 740 C C . LEU A 1 90 ? 10.725 10.547 -30.664 1.00 51.53 90 LEU A C 1
ATOM 742 O O . LEU A 1 90 ? 10.703 9.900 -29.626 1.00 51.53 90 LEU A O 1
ATOM 746 N N . VAL A 1 91 ? 9.793 10.463 -31.625 1.00 50.09 91 VAL A N 1
ATOM 747 C CA . VAL A 1 91 ? 8.699 9.480 -31.791 1.00 50.09 91 VAL A CA 1
ATOM 748 C C . VAL A 1 91 ? 7.755 9.325 -30.586 1.00 50.09 91 VAL A C 1
ATOM 750 O O . VAL A 1 91 ? 8.086 8.697 -29.586 1.00 50.09 91 VAL A O 1
ATOM 753 N N . GLU A 1 92 ? 6.518 9.817 -30.734 1.00 47.38 92 GLU A N 1
ATOM 754 C CA . GLU A 1 92 ? 5.389 9.591 -29.816 1.00 47.38 92 GLU A CA 1
ATOM 755 C C . GLU A 1 92 ? 4.970 8.105 -29.783 1.00 47.38 92 GLU A C 1
ATOM 757 O O . GLU A 1 92 ? 3.912 7.706 -30.265 1.00 47.38 92 GLU A O 1
ATOM 762 N N . ILE A 1 93 ? 5.792 7.248 -29.184 1.00 54.12 93 ILE A N 1
ATOM 763 C CA . ILE A 1 93 ? 5.278 6.053 -28.524 1.00 54.12 93 ILE A CA 1
ATOM 764 C C . ILE A 1 93 ? 4.660 6.597 -27.245 1.00 54.12 93 ILE A C 1
ATOM 766 O O . ILE A 1 93 ? 5.407 6.939 -26.336 1.00 54.12 93 ILE A O 1
ATOM 770 N N . THR A 1 94 ? 3.332 6.751 -27.185 1.00 45.88 94 THR A N 1
ATOM 771 C CA . THR A 1 94 ? 2.628 7.146 -25.953 1.00 45.88 94 THR A CA 1
ATOM 772 C C . THR A 1 94 ? 3.166 6.297 -24.802 1.00 45.88 94 THR A C 1
ATOM 774 O O . THR A 1 94 ? 2.870 5.095 -24.779 1.00 45.88 94 THR A O 1
ATOM 777 N N . PRO A 1 95 ? 3.986 6.857 -23.891 1.00 52.41 95 PRO A N 1
ATOM 778 C CA . PRO A 1 95 ? 4.565 6.066 -22.826 1.00 52.41 95 PRO A CA 1
ATOM 779 C C . PRO A 1 95 ? 3.401 5.534 -22.001 1.00 52.41 95 PRO A C 1
ATOM 781 O O . PRO A 1 95 ? 2.464 6.269 -21.672 1.00 52.41 95 PRO A O 1
ATOM 784 N N . HIS A 1 96 ? 3.409 4.227 -21.745 1.00 53.69 96 HIS A N 1
ATOM 785 C CA . HIS A 1 96 ? 2.378 3.594 -20.942 1.00 53.69 96 HIS A CA 1
ATOM 786 C C . HIS A 1 96 ? 2.347 4.331 -19.603 1.00 53.69 96 HIS A C 1
ATOM 788 O O . HIS A 1 96 ? 3.337 4.323 -18.876 1.00 53.69 96 HIS A O 1
ATOM 794 N N . LYS A 1 97 ? 1.250 5.040 -19.316 1.00 62.66 97 LYS A N 1
ATOM 795 C CA . LYS A 1 97 ? 1.153 5.877 -18.120 1.00 62.66 97 LYS A CA 1
ATOM 796 C C . LYS A 1 97 ? 1.420 5.003 -16.900 1.00 62.66 97 LYS A C 1
ATOM 798 O O . LYS A 1 97 ? 0.649 4.077 -16.644 1.00 62.66 97 LYS A O 1
ATOM 803 N N . GLU A 1 98 ? 2.513 5.279 -16.195 1.00 74.06 98 GLU A N 1
ATOM 804 C CA . GLU A 1 98 ? 2.882 4.510 -15.013 1.00 74.06 98 GLU A CA 1
ATOM 805 C C . GLU A 1 98 ? 1.769 4.632 -13.971 1.00 74.06 98 GLU A C 1
ATOM 807 O O . GLU A 1 98 ? 1.294 5.728 -13.646 1.00 74.06 98 GLU A O 1
ATOM 812 N N . GLU A 1 99 ? 1.295 3.488 -13.480 1.00 85.94 99 GLU A N 1
ATOM 813 C CA . GLU A 1 99 ? 0.280 3.475 -12.435 1.00 85.9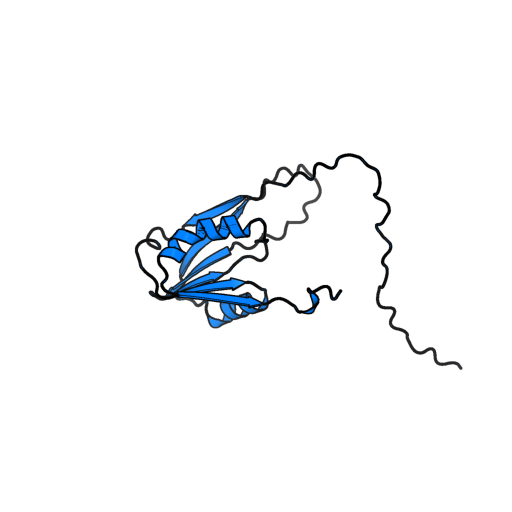4 99 GLU A CA 1
ATOM 814 C C . GLU A 1 99 ? 0.858 4.092 -11.159 1.00 85.94 99 GLU A C 1
ATOM 816 O O . GLU A 1 99 ? 1.996 3.817 -10.780 1.00 85.94 99 GLU A O 1
ATOM 821 N N . ALA A 1 100 ? 0.076 4.917 -10.467 1.00 91.88 100 ALA A N 1
ATOM 822 C CA . ALA A 1 100 ? 0.469 5.433 -9.161 1.00 91.88 100 ALA A CA 1
ATOM 823 C C . ALA A 1 100 ? 0.355 4.331 -8.100 1.00 91.88 100 ALA A C 1
ATOM 825 O O . ALA A 1 100 ? -0.545 3.490 -8.166 1.00 91.88 100 ALA A O 1
ATOM 826 N N . SER A 1 101 ? 1.206 4.379 -7.074 1.00 95.06 101 SER A N 1
ATOM 827 C CA . SER A 1 101 ? 0.895 3.648 -5.840 1.00 95.06 101 SER A CA 1
ATOM 828 C C . SER A 1 101 ? -0.226 4.391 -5.120 1.00 95.06 101 SER A C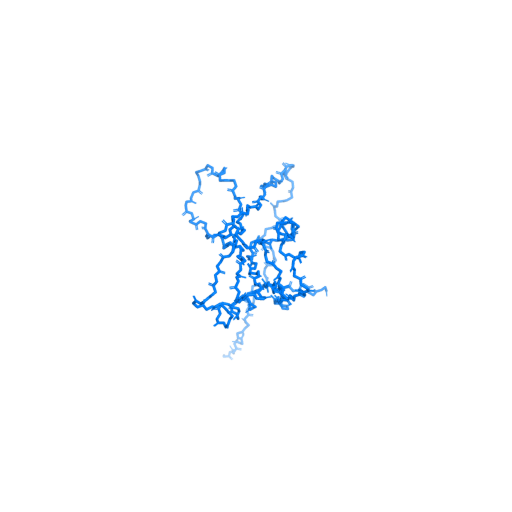 1
ATOM 830 O O . SER A 1 101 ? -0.238 5.622 -5.105 1.00 95.06 101 SER A O 1
ATOM 832 N N . VAL A 1 102 ? -1.179 3.679 -4.527 1.00 96.06 102 VAL A N 1
ATOM 833 C CA . VAL A 1 102 ? -2.362 4.305 -3.920 1.00 96.06 102 VAL A CA 1
ATOM 834 C C . VAL A 1 102 ? -2.593 3.737 -2.530 1.00 96.06 102 VAL A C 1
ATOM 836 O O . VAL A 1 102 ? -2.608 2.521 -2.338 1.00 96.06 102 VAL A O 1
ATOM 839 N N . LEU A 1 103 ? -2.794 4.634 -1.567 1.00 96.94 103 LEU A N 1
ATOM 840 C CA . LEU A 1 103 ? -3.230 4.293 -0.223 1.00 96.94 103 LEU A CA 1
ATOM 841 C C . LEU A 1 103 ? -4.751 4.404 -0.141 1.00 96.94 103 LEU A C 1
ATOM 843 O O . LEU A 1 103 ? -5.326 5.479 -0.328 1.00 96.94 103 LEU A O 1
ATOM 847 N N . TYR A 1 104 ? -5.391 3.291 0.175 1.00 96.25 104 TYR A N 1
ATOM 848 C CA . TYR A 1 104 ? -6.823 3.152 0.353 1.00 96.25 104 TYR A CA 1
ATOM 849 C C . TYR A 1 104 ? -7.180 2.993 1.829 1.00 96.25 104 TYR A C 1
ATOM 851 O O . TYR A 1 104 ? -6.459 2.357 2.600 1.00 96.25 104 TYR A O 1
ATOM 859 N N . LYS A 1 105 ? -8.348 3.510 2.198 1.00 95.25 105 LYS A N 1
ATOM 860 C CA . LYS A 1 105 ? -9.049 3.186 3.435 1.00 95.25 105 LYS A CA 1
ATOM 861 C C . LYS A 1 105 ? -10.123 2.154 3.113 1.00 95.25 105 LYS A C 1
ATOM 863 O O . LYS A 1 105 ? -11.127 2.488 2.487 1.00 95.25 105 LYS A O 1
ATOM 868 N N . LEU A 1 106 ? -9.903 0.907 3.529 1.00 94.38 106 LEU A N 1
ATOM 869 C CA . LEU A 1 106 ? -10.878 -0.171 3.326 1.00 94.38 106 LEU A CA 1
ATOM 870 C C . LEU A 1 106 ? -12.062 -0.034 4.289 1.00 94.38 106 LEU A C 1
ATOM 872 O O . LEU A 1 106 ? -13.207 -0.294 3.931 1.00 94.38 106 LEU A O 1
ATOM 876 N N . ASN A 1 107 ? -11.773 0.362 5.527 1.00 92.25 107 ASN A N 1
ATOM 877 C CA . ASN A 1 107 ? -12.741 0.627 6.587 1.00 92.25 107 ASN A CA 1
ATOM 878 C C . ASN A 1 107 ? -12.100 1.565 7.633 1.00 92.25 107 ASN A C 1
ATOM 880 O O . ASN A 1 107 ? -10.983 2.043 7.445 1.00 92.25 107 ASN A O 1
ATOM 884 N N . ASP A 1 108 ? -12.773 1.835 8.753 1.00 90.88 108 ASP A N 1
ATOM 885 C CA . ASP A 1 108 ? -12.262 2.748 9.790 1.00 90.88 108 ASP A CA 1
ATOM 886 C C . ASP A 1 108 ? -10.998 2.277 10.523 1.00 90.88 108 ASP A C 1
ATOM 888 O O . ASP A 1 108 ? -10.358 3.073 11.200 1.00 90.88 108 ASP A O 1
ATOM 892 N N . LYS A 1 109 ? -10.621 1.007 10.377 1.00 93.62 109 LYS A N 1
ATOM 893 C CA . LYS A 1 109 ? -9.519 0.362 11.099 1.00 93.62 109 LYS A CA 1
ATOM 894 C C . LYS A 1 109 ? -8.422 -0.182 10.185 1.00 93.62 109 LYS A C 1
ATOM 896 O O . LYS A 1 109 ? -7.362 -0.547 10.686 1.00 93.62 109 LYS A O 1
ATOM 901 N N . THR A 1 110 ? -8.663 -0.270 8.879 1.00 95.19 110 THR A N 1
ATOM 902 C CA . THR A 1 110 ? -7.788 -0.971 7.937 1.00 95.19 110 THR A CA 1
ATOM 903 C C . THR A 1 110 ? -7.422 -0.095 6.752 1.00 95.19 110 THR A C 1
ATOM 905 O O . THR A 1 110 ? -8.288 0.404 6.024 1.00 95.19 110 THR A O 1
ATOM 908 N N . LEU A 1 111 ? -6.117 0.015 6.533 1.00 96.56 111 LEU A N 1
ATOM 909 C CA . LEU A 1 111 ? -5.511 0.655 5.380 1.00 96.56 111 LEU A CA 1
ATOM 910 C C . LEU A 1 111 ? -4.959 -0.383 4.408 1.00 96.56 111 LEU A C 1
ATOM 912 O O . LEU A 1 111 ? -4.564 -1.482 4.797 1.00 96.56 111 LEU A O 1
ATOM 916 N N . LEU A 1 112 ? -4.901 0.001 3.141 1.00 97.25 112 LEU A N 1
ATOM 917 C CA . LEU A 1 112 ? -4.361 -0.804 2.059 1.00 97.25 112 LEU A CA 1
ATOM 918 C C . LEU A 1 112 ? -3.473 0.069 1.175 1.00 97.25 112 LEU A C 1
ATOM 920 O O . LEU A 1 112 ? -3.962 0.952 0.478 1.00 97.25 112 LEU A O 1
ATOM 924 N N . LEU A 1 113 ? -2.175 -0.199 1.169 1.00 97.19 113 LEU A N 1
ATOM 925 C CA . LEU A 1 113 ? -1.227 0.364 0.223 1.00 97.19 113 LEU A CA 1
ATOM 926 C C . LEU A 1 113 ? -1.063 -0.595 -0.956 1.00 97.19 113 LEU A C 1
ATOM 928 O O . LEU A 1 113 ? -0.407 -1.630 -0.843 1.00 97.19 113 LEU A O 1
ATOM 932 N N . ARG A 1 114 ? -1.629 -0.226 -2.105 1.00 95.38 114 ARG A N 1
ATOM 933 C CA . ARG A 1 114 ? -1.350 -0.890 -3.380 1.00 95.38 114 ARG A CA 1
ATOM 934 C C . ARG A 1 114 ? -0.110 -0.248 -3.994 1.00 95.38 114 ARG A C 1
ATOM 936 O O . ARG A 1 114 ? -0.164 0.928 -4.364 1.00 95.38 114 ARG A O 1
ATOM 943 N N . THR A 1 115 ? 0.987 -0.994 -4.113 1.00 94.50 115 THR A N 1
ATOM 944 C CA . THR A 1 115 ? 2.215 -0.478 -4.731 1.00 94.50 115 THR A CA 1
ATOM 945 C C . THR A 1 115 ? 2.149 -0.570 -6.253 1.00 94.50 115 THR A C 1
ATOM 947 O O . THR A 1 115 ? 1.518 -1.460 -6.828 1.00 94.50 115 THR A O 1
ATOM 950 N N . SER A 1 116 ? 2.766 0.398 -6.921 1.00 91.62 116 SER A N 1
ATOM 951 C CA . SER A 1 116 ? 2.949 0.374 -8.367 1.00 91.62 116 SER A CA 1
ATOM 952 C C . SER A 1 116 ? 4.122 -0.535 -8.743 1.00 91.62 116 SER A C 1
ATOM 954 O O . SER A 1 116 ? 5.136 -0.522 -8.047 1.00 91.62 116 SER A O 1
ATOM 956 N N . PRO A 1 117 ? 4.039 -1.272 -9.865 1.00 87.75 117 PRO A N 1
ATOM 957 C CA . PRO A 1 117 ? 5.155 -2.055 -10.386 1.00 87.75 117 PRO A CA 1
ATOM 958 C C . PRO A 1 117 ? 6.321 -1.182 -10.869 1.00 87.75 117 PRO A C 1
ATOM 960 O O . PRO A 1 117 ? 7.402 -1.710 -11.091 1.00 87.75 117 PRO A O 1
ATOM 963 N N . ALA A 1 118 ? 6.120 0.132 -11.015 1.00 86.94 118 ALA A N 1
ATOM 964 C CA . ALA A 1 118 ? 7.193 1.076 -11.316 1.00 86.94 118 ALA A CA 1
ATOM 965 C C . ALA A 1 118 ? 8.070 1.405 -10.088 1.00 86.94 118 ALA A C 1
ATOM 967 O O . ALA A 1 118 ? 9.132 2.006 -10.228 1.00 86.94 118 ALA A O 1
ATOM 968 N N . ILE A 1 119 ? 7.648 1.017 -8.876 1.00 88.38 119 ILE A N 1
ATOM 969 C CA . ILE A 1 119 ? 8.469 1.165 -7.671 1.00 88.38 119 ILE A CA 1
ATOM 970 C C . ILE A 1 119 ? 9.500 0.038 -7.636 1.00 88.38 119 ILE A C 1
ATOM 972 O O . ILE A 1 119 ? 9.198 -1.094 -7.261 1.00 88.38 119 ILE A O 1
ATOM 976 N N . ASP A 1 120 ? 10.728 0.372 -8.010 1.00 83.94 120 ASP A N 1
ATOM 977 C CA . ASP A 1 120 ? 11.885 -0.504 -7.875 1.00 83.94 120 ASP A CA 1
ATOM 978 C C . ASP A 1 120 ? 12.530 -0.404 -6.477 1.00 83.94 120 ASP A C 1
ATOM 980 O O . ASP A 1 120 ? 12.092 0.340 -5.589 1.00 83.94 120 ASP A O 1
ATOM 984 N N . ILE A 1 121 ? 13.597 -1.177 -6.268 1.00 83.44 121 ILE A N 1
ATOM 985 C CA . ILE A 1 121 ? 14.325 -1.192 -4.996 1.00 83.44 121 ILE A CA 1
ATOM 986 C C . ILE A 1 121 ? 14.973 0.160 -4.669 1.00 83.44 121 ILE A C 1
ATOM 988 O O . ILE A 1 121 ? 15.077 0.504 -3.492 1.00 83.44 121 ILE A O 1
ATOM 992 N N . PHE A 1 122 ? 15.341 0.958 -5.672 1.00 84.12 122 PHE A N 1
ATOM 993 C CA . PHE A 1 122 ? 15.992 2.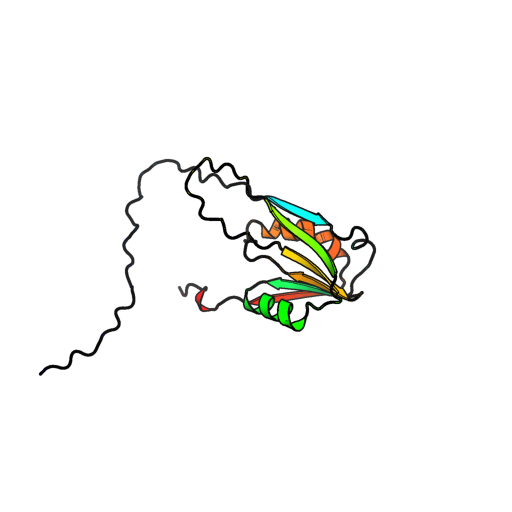254 -5.478 1.00 84.12 122 PHE A CA 1
ATOM 994 C C . PHE A 1 122 ? 15.004 3.311 -4.972 1.00 84.12 122 PHE A C 1
ATOM 996 O O . PHE A 1 122 ? 15.352 4.144 -4.134 1.00 84.12 122 PHE A O 1
ATOM 1003 N N . ILE A 1 123 ? 13.743 3.235 -5.403 1.00 88.12 123 ILE A N 1
ATOM 1004 C CA . ILE A 1 123 ? 12.684 4.170 -4.996 1.00 88.12 123 ILE A CA 1
ATOM 1005 C C . ILE A 1 123 ? 11.905 3.659 -3.773 1.00 88.12 123 ILE A C 1
ATOM 1007 O O . ILE A 1 123 ? 11.231 4.431 -3.083 1.00 88.12 123 ILE A O 1
ATOM 1011 N N . SER A 1 124 ? 12.043 2.374 -3.433 1.00 89.00 124 SER A N 1
ATOM 1012 C CA . SER A 1 124 ? 11.368 1.743 -2.290 1.00 89.00 124 SER A CA 1
ATOM 1013 C C . SER A 1 124 ? 11.573 2.492 -0.965 1.00 89.00 124 SER A C 1
ATOM 1015 O O . SER A 1 124 ? 10.631 2.641 -0.178 1.00 89.00 124 SER A O 1
ATOM 1017 N N . ASN A 1 125 ? 12.769 3.047 -0.741 1.00 90.94 125 ASN A N 1
ATOM 1018 C CA . ASN A 1 125 ? 13.059 3.851 0.441 1.00 90.94 125 ASN A CA 1
ATOM 1019 C C . ASN A 1 125 ? 12.240 5.153 0.456 1.00 90.94 125 ASN A C 1
ATOM 1021 O O . ASN A 1 125 ? 11.629 5.485 1.470 1.00 90.94 125 ASN A O 1
ATOM 1025 N N . GLN A 1 126 ? 12.145 5.860 -0.677 1.00 92.62 126 GLN A N 1
ATOM 1026 C CA . GLN A 1 126 ? 11.338 7.082 -0.772 1.00 92.62 126 GLN A CA 1
ATOM 1027 C C . GLN A 1 126 ? 9.855 6.801 -0.511 1.00 92.62 126 GLN A C 1
ATOM 1029 O O . GLN A 1 126 ? 9.191 7.577 0.181 1.00 92.62 126 GLN A O 1
ATOM 1034 N N . LEU A 1 127 ? 9.334 5.686 -1.036 1.00 93.94 127 LEU A N 1
ATOM 1035 C CA . LEU A 1 127 ? 7.962 5.257 -0.762 1.00 93.94 127 LEU A CA 1
ATOM 1036 C C . LEU A 1 127 ? 7.768 4.993 0.731 1.00 93.94 127 LEU A C 1
ATOM 1038 O O . LEU A 1 127 ? 6.826 5.512 1.324 1.00 93.94 127 LEU A O 1
ATOM 1042 N N . THR A 1 128 ? 8.681 4.242 1.345 1.00 93.81 128 THR A N 1
ATOM 1043 C CA . THR A 1 128 ? 8.614 3.898 2.770 1.00 93.81 128 THR A CA 1
ATOM 1044 C C . THR A 1 128 ? 8.611 5.151 3.643 1.00 93.81 128 THR A C 1
ATOM 1046 O O . THR A 1 128 ? 7.736 5.301 4.493 1.00 93.81 128 THR A O 1
ATOM 1049 N N . LEU A 1 129 ? 9.513 6.102 3.378 1.00 94.50 129 LEU A N 1
ATOM 1050 C CA . LEU A 1 129 ? 9.578 7.376 4.099 1.00 94.50 129 LEU A CA 1
ATOM 1051 C C . LEU A 1 129 ? 8.289 8.192 3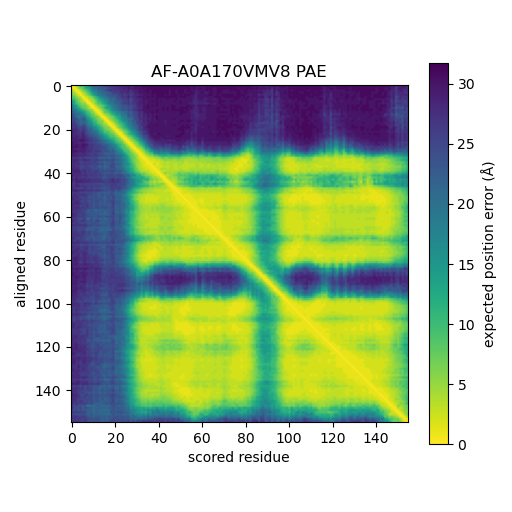.964 1.00 94.50 129 LEU A C 1
ATOM 1053 O O . LEU A 1 129 ? 7.816 8.770 4.940 1.00 94.50 129 LEU A O 1
ATOM 1057 N N . LYS A 1 130 ? 7.684 8.221 2.773 1.00 94.81 130 LYS A N 1
ATOM 1058 C CA . LYS A 1 130 ? 6.419 8.937 2.554 1.00 94.81 130 LYS A CA 1
ATOM 1059 C C . LYS A 1 130 ? 5.226 8.236 3.191 1.00 94.81 130 LYS A C 1
ATOM 1061 O O . LYS A 1 130 ? 4.287 8.918 3.578 1.00 94.81 130 LYS A O 1
ATOM 1066 N N . VAL A 1 131 ? 5.248 6.909 3.302 1.00 95.38 131 VAL A N 1
ATOM 1067 C CA . VAL A 1 131 ? 4.189 6.106 3.939 1.00 95.38 131 VAL A CA 1
ATOM 1068 C C . VAL A 1 131 ? 4.336 6.075 5.471 1.00 95.38 131 VAL A C 1
ATOM 1070 O O . VAL A 1 131 ? 3.361 5.806 6.177 1.00 95.38 131 VAL A O 1
ATOM 1073 N N . MET A 1 132 ? 5.517 6.413 5.998 1.00 94.94 132 MET A N 1
ATOM 1074 C CA . MET A 1 132 ? 5.846 6.377 7.428 1.00 94.94 132 MET A CA 1
ATOM 1075 C C . MET A 1 132 ? 4.776 6.988 8.356 1.00 94.94 132 MET A C 1
ATOM 1077 O O . MET A 1 132 ? 4.422 6.334 9.338 1.00 94.94 132 MET A O 1
ATOM 1081 N N . PRO A 1 133 ? 4.155 8.147 8.042 1.00 93.75 133 PRO A N 1
ATOM 1082 C CA . PRO A 1 133 ? 3.127 8.736 8.904 1.00 93.75 133 PRO A CA 1
ATOM 1083 C C . PRO A 1 133 ? 1.898 7.846 9.143 1.00 93.75 133 PRO A C 1
ATOM 1085 O O . PRO A 1 133 ? 1.224 7.992 10.162 1.00 93.75 133 PRO A O 1
ATOM 1088 N N . TRP A 1 134 ? 1.580 6.941 8.211 1.00 94.50 134 TRP A N 1
ATOM 1089 C CA . TRP A 1 134 ? 0.515 5.950 8.389 1.00 94.50 134 TRP A CA 1
ATOM 1090 C C . TRP A 1 134 ? 1.023 4.687 9.078 1.00 94.50 134 TRP A C 1
ATOM 1092 O O . TRP A 1 134 ? 0.296 4.123 9.892 1.00 94.50 134 TRP A O 1
ATOM 1102 N N . ILE A 1 135 ? 2.261 4.266 8.798 1.00 94.88 135 ILE A N 1
ATOM 1103 C CA . ILE A 1 135 ? 2.904 3.118 9.457 1.00 94.88 135 ILE A CA 1
ATOM 1104 C C . ILE A 1 135 ? 2.947 3.319 10.973 1.00 94.88 135 ILE A C 1
ATOM 1106 O O . ILE A 1 135 ? 2.501 2.446 11.709 1.00 94.88 135 ILE A O 1
ATOM 1110 N N . GLU A 1 136 ? 3.388 4.488 11.439 1.00 94.50 136 GLU A N 1
ATOM 1111 C CA . GLU A 1 136 ? 3.482 4.810 12.872 1.00 94.50 136 GLU A CA 1
ATOM 1112 C C . GLU A 1 136 ? 2.125 4.794 13.592 1.00 94.50 136 GLU A C 1
ATOM 1114 O O . GLU A 1 136 ? 2.059 4.668 14.812 1.00 94.50 136 GLU A O 1
ATOM 1119 N N . ARG A 1 137 ? 1.030 4.914 12.837 1.00 93.62 137 ARG A N 1
ATOM 1120 C CA . ARG A 1 137 ? -0.348 4.928 13.348 1.00 93.62 137 ARG A CA 1
ATOM 1121 C C . ARG A 1 137 ? -1.041 3.578 13.235 1.00 93.62 137 ARG A C 1
ATOM 1123 O O . ARG A 1 137 ? -2.200 3.469 13.634 1.00 93.62 137 ARG A O 1
ATOM 1130 N N . CYS A 1 138 ? -0.372 2.576 12.672 1.00 95.31 138 CYS A N 1
ATOM 1131 C CA . CYS A 1 138 ? -0.907 1.235 12.509 1.00 95.31 138 CYS A CA 1
ATOM 1132 C C . CYS A 1 138 ? -0.329 0.301 13.569 1.00 95.31 138 CYS A C 1
ATOM 1134 O O . CYS A 1 138 ? 0.883 0.200 13.727 1.00 95.31 138 CYS A O 1
ATOM 1136 N N . LYS A 1 139 ? -1.195 -0.444 14.261 1.00 95.69 139 LYS A N 1
ATOM 1137 C CA . LYS A 1 139 ? -0.743 -1.448 15.242 1.00 95.69 139 LYS A CA 1
ATOM 1138 C C . LYS A 1 139 ? -0.061 -2.643 14.584 1.00 95.69 139 LYS A C 1
ATOM 1140 O O . LYS A 1 139 ? 0.869 -3.206 15.148 1.00 95.69 139 LYS A O 1
ATOM 1145 N N . ASN A 1 140 ? -0.557 -3.044 13.417 1.00 97.00 140 ASN A N 1
ATOM 1146 C CA . ASN A 1 140 ? -0.068 -4.200 12.681 1.00 97.00 140 ASN A CA 1
ATOM 1147 C C . ASN A 1 140 ? 0.167 -3.842 11.218 1.00 97.00 140 ASN A C 1
ATOM 1149 O O . ASN A 1 140 ? -0.562 -3.037 10.634 1.00 97.00 140 ASN A O 1
ATOM 1153 N N . ILE A 1 141 ? 1.153 -4.501 10.619 1.00 96.75 141 ILE A N 1
ATOM 1154 C CA . ILE A 1 141 ? 1.472 -4.386 9.200 1.00 96.75 141 ILE A CA 1
ATOM 1155 C C . ILE A 1 141 ? 1.499 -5.795 8.619 1.00 96.75 141 ILE A C 1
ATOM 1157 O O . ILE A 1 141 ? 2.112 -6.696 9.187 1.00 96.75 141 ILE A O 1
ATOM 1161 N N . MET A 1 142 ? 0.821 -5.981 7.494 1.00 96.62 142 MET A N 1
ATOM 1162 C CA . MET A 1 142 ? 0.770 -7.232 6.748 1.00 96.62 142 MET A CA 1
ATOM 1163 C C . MET A 1 142 ? 1.185 -6.965 5.307 1.00 96.62 142 MET A C 1
ATOM 1165 O O . MET A 1 142 ? 0.733 -5.997 4.704 1.00 96.62 142 MET A O 1
ATOM 1169 N N . THR A 1 143 ? 2.034 -7.819 4.747 1.00 94.69 143 THR A N 1
ATOM 1170 C CA . THR A 1 143 ? 2.515 -7.701 3.367 1.00 94.69 143 THR A CA 1
ATOM 1171 C C . THR A 1 143 ? 1.999 -8.866 2.526 1.00 94.69 143 THR A C 1
ATOM 1173 O O . THR A 1 143 ? 2.117 -10.028 2.913 1.00 94.69 143 THR A O 1
ATOM 1176 N N . PHE A 1 144 ? 1.416 -8.561 1.368 1.00 93.56 144 PHE A N 1
ATOM 1177 C CA . PHE A 1 144 ? 1.062 -9.529 0.334 1.00 93.56 144 PHE A CA 1
ATOM 1178 C C . PHE A 1 144 ? 1.994 -9.331 -0.843 1.00 93.56 144 PHE A C 1
ATOM 1180 O O . PHE A 1 144 ? 1.896 -8.321 -1.532 1.00 93.56 144 PHE A O 1
ATOM 1187 N N . ASN A 1 145 ? 2.866 -10.305 -1.074 1.00 90.62 145 ASN A N 1
ATOM 1188 C CA . ASN A 1 145 ? 3.844 -10.247 -2.147 1.00 90.62 145 ASN A CA 1
ATOM 1189 C C . ASN A 1 145 ? 3.637 -11.448 -3.067 1.00 90.62 145 ASN A C 1
ATOM 1191 O O . ASN A 1 145 ? 3.381 -12.563 -2.603 1.00 90.62 145 ASN A O 1
ATOM 1195 N N . SER A 1 146 ? 3.769 -11.230 -4.371 1.00 88.81 146 SER A N 1
ATOM 1196 C CA . SER A 1 146 ? 3.717 -12.305 -5.363 1.00 88.81 146 SER A CA 1
ATOM 1197 C C . SER A 1 146 ? 4.746 -12.061 -6.453 1.00 88.81 146 SER A C 1
ATOM 1199 O O . SER A 1 146 ? 4.662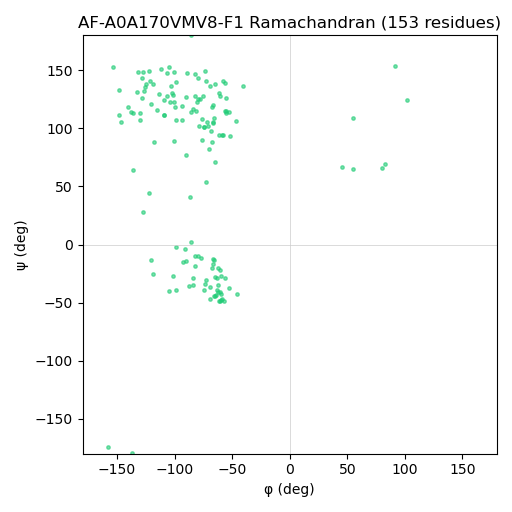 -11.087 -7.195 1.00 88.81 146 SER A O 1
ATOM 1201 N N . LYS A 1 147 ? 5.697 -12.986 -6.584 1.00 83.00 147 LYS A N 1
ATOM 1202 C CA . LYS A 1 147 ? 6.705 -12.958 -7.643 1.00 83.00 147 LYS A CA 1
ATOM 1203 C C . LYS A 1 147 ? 6.747 -14.297 -8.363 1.00 83.00 147 LYS A C 1
ATOM 1205 O O . LYS A 1 147 ? 6.544 -15.339 -7.737 1.00 83.00 147 LYS A O 1
ATOM 1210 N N . SER A 1 148 ? 6.964 -14.268 -9.676 1.00 79.25 148 SER A N 1
ATOM 1211 C CA . SER A 1 148 ? 7.072 -15.493 -10.462 1.00 79.25 148 SER A CA 1
ATOM 1212 C C . SER A 1 148 ? 8.356 -16.229 -10.097 1.00 79.25 148 SER A C 1
ATOM 1214 O O . SER A 1 148 ? 9.424 -15.626 -10.006 1.00 79.25 148 SER A O 1
ATOM 1216 N N . VAL A 1 149 ? 8.274 -17.551 -9.930 1.00 79.00 149 VAL A N 1
ATOM 1217 C CA . VAL A 1 149 ? 9.466 -18.387 -9.711 1.00 79.00 149 VAL A CA 1
ATOM 1218 C C . VAL A 1 149 ? 10.378 -18.361 -10.945 1.00 79.00 149 VAL A C 1
ATOM 1220 O O . VAL A 1 149 ? 11.591 -18.454 -10.808 1.00 79.00 149 VAL A O 1
ATOM 1223 N N . CYS A 1 150 ? 9.817 -18.142 -12.139 1.00 74.12 150 CYS A N 1
ATOM 1224 C CA . CYS A 1 150 ? 10.589 -18.016 -13.377 1.00 74.12 150 CYS A CA 1
ATOM 1225 C C . CYS A 1 150 ? 11.485 -16.765 -13.417 1.00 74.12 150 CYS A C 1
ATOM 1227 O O . CYS A 1 150 ? 12.397 -16.712 -14.235 1.00 74.12 150 CYS A O 1
ATOM 1229 N N . ASP A 1 151 ? 11.244 -15.775 -12.549 1.00 66.81 151 ASP A N 1
ATOM 1230 C CA . ASP A 1 151 ? 12.089 -14.578 -12.449 1.00 66.81 151 ASP A CA 1
ATOM 1231 C C . ASP A 1 151 ? 13.368 -14.840 -11.636 1.00 66.81 151 ASP A C 1
ATOM 1233 O O . ASP A 1 151 ? 14.265 -13.994 -11.596 1.00 66.81 151 ASP A O 1
ATOM 1237 N N . TYR A 1 152 ? 13.466 -15.994 -10.967 1.00 70.19 152 TYR A N 1
ATOM 1238 C CA . TYR A 1 152 ? 14.691 -16.413 -10.304 1.00 70.19 152 TYR A CA 1
ATOM 1239 C C . TYR A 1 152 ? 15.623 -17.033 -11.341 1.00 70.19 152 TYR A C 1
ATOM 1241 O O . TYR A 1 152 ? 15.339 -18.089 -11.905 1.00 70.19 152 TYR A O 1
ATOM 1249 N N . ARG A 1 153 ? 16.766 -16.381 -11.578 1.00 65.44 153 ARG A N 1
ATOM 1250 C CA . ARG A 1 153 ? 17.882 -17.028 -12.268 1.00 65.44 153 ARG A CA 1
ATOM 1251 C C . ARG A 1 153 ? 18.378 -18.152 -11.362 1.00 65.44 153 ARG A C 1
ATOM 1253 O O . ARG A 1 153 ? 18.924 -17.882 -10.299 1.00 65.44 153 ARG A O 1
ATOM 1260 N N . SER A 1 154 ? 18.129 -19.395 -11.752 1.00 57.88 154 SER A N 1
ATOM 1261 C CA . SER A 1 154 ? 18.826 -20.545 -11.184 1.00 57.88 154 SER A CA 1
ATOM 1262 C C . SER A 1 154 ? 20.293 -20.465 -11.605 1.00 57.88 154 SER A C 1
ATOM 1264 O O . SER A 1 154 ? 20.567 -20.397 -12.806 1.00 57.88 154 SER A O 1
ATOM 1266 N N . GLU A 1 155 ? 21.185 -20.391 -10.616 1.00 51.25 155 GLU A N 1
ATOM 1267 C CA . GLU A 1 155 ? 22.639 -20.526 -10.790 1.00 51.25 155 GLU A CA 1
ATOM 1268 C C . GLU A 1 155 ? 23.020 -21.902 -11.350 1.00 51.25 155 GLU A C 1
ATOM 1270 O O 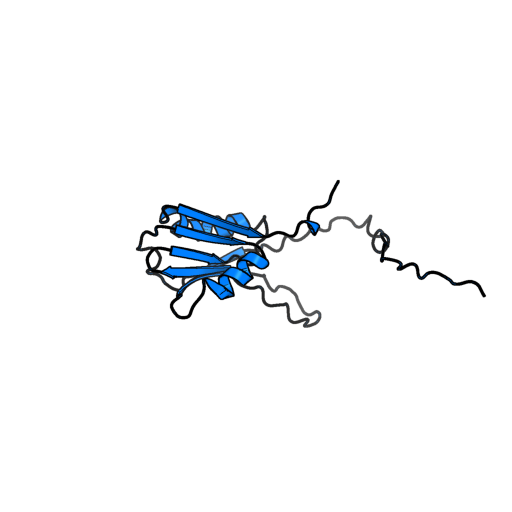. GLU A 1 155 ? 22.359 -22.903 -10.977 1.00 51.25 155 GLU A O 1
#

InterPro domains:
  IPR016565 Proteasome assembly chaperone 1 [PTHR15069] (1-155)

Organism: Triatoma infestans (NCBI:txid30076)

Secondary structure (DSSP, 8-state):
---------------SS----------------EEEEEES-GGGGGS-EEEEEEEESHHHHHHHHHHT--TTPEEEEEEEEEP-----SS-------PPPEEEEE-SSSEEEEE--TT--HHHHHHHHHHHHHHHTTEEEEEEEE---GGGS---

pLDDT: mean 77.66, std 19.99, range [38.84, 97.62]

Nearest PDB structures (foldseek):
  8rvp-assembly1_7  TM=5.157E-01  e=6.031E-03  Saccharomyces cerevisiae
  8rvp-assembly1_4  TM=4.915E-01  e=4.970E-03  Saccharomyces cerevisiae
  8t08-assembly1_f  TM=4.965E-01  e=1.149E-02  Saccharomyces cerevisiae S288C
  8rvl-assembly1_7  TM=4.537E-01  e=1.010E-02  Saccharomyces cerevisiae
  7lsx-assembly1_O  TM=4.921E-01  e=1.924E-02  Saccharomyces cerevisiae S288C